Protein AF-A0A6A3GR51-F1 (afdb_monomer_lite)

Secondary structure (DSSP, 8-state):
-----S--TTGGGTSSSHHHHHHHHHHHHHHHHTS--STTS---GGGS-HHHHHHHHHHHHHHHHHHHH--SHHHHHHHTSS-SSHHHHHHHHHHHHHHHHHHHHHHHHHHHHHHHHHHHHHHHHHHHHTT-

Foldseek 3Di:
DDDQPLDDPCLCVLLQVVVLNVQLVVLVVLQVVQFDDDPPDPRDSVSRDPVSVVSNVVSSVSSSVLSVVPDDLVSLCVSLVDGPDPVSNVVSVVVSVVRVVVVVVVVVVVVVVVVVVVVVVVVVVVVVVVPD

Structure (mmCIF, N/CA/C/O backbone):
data_AF-A0A6A3GR51-F1
#
_entry.id   AF-A0A6A3GR51-F1
#
loop_
_atom_site.group_PDB
_atom_site.id
_atom_site.type_symbol
_atom_site.label_atom_id
_atom_site.label_alt_id
_atom_site.label_comp_id
_atom_site.label_asym_id
_atom_site.label_entity_id
_atom_site.label_seq_id
_atom_site.pdbx_PDB_ins_code
_atom_site.Cartn_x
_atom_site.Cartn_y
_atom_site.Cartn_z
_atom_site.occupancy
_atom_site.B_iso_or_equiv
_atom_site.auth_seq_id
_atom_site.auth_comp_id
_atom_site.auth_asym_id
_atom_site.auth_atom_id
_atom_site.pdbx_PDB_model_num
ATOM 1 N N . MET A 1 1 ? -2.538 1.667 -16.926 1.00 63.59 1 MET A N 1
ATOM 2 C CA . MET A 1 1 ? -2.088 1.306 -15.569 1.00 63.59 1 MET A CA 1
ATOM 3 C C . MET A 1 1 ? -3.226 0.597 -14.877 1.00 63.59 1 MET A C 1
ATOM 5 O O . MET A 1 1 ? -4.372 0.962 -15.116 1.00 63.59 1 MET A O 1
ATOM 9 N N . THR A 1 2 ? -2.908 -0.408 -14.072 1.00 70.94 2 THR A N 1
ATOM 10 C CA . THR A 1 2 ? -3.871 -1.062 -13.181 1.00 70.94 2 THR A CA 1
ATOM 11 C C . THR A 1 2 ? -4.369 -0.065 -12.132 1.00 70.94 2 THR A C 1
ATOM 13 O O . THR A 1 2 ? -3.615 0.814 -11.715 1.00 70.94 2 THR A O 1
ATOM 16 N N . GLN A 1 3 ? -5.638 -0.168 -11.737 1.00 76.69 3 GLN A N 1
ATOM 17 C CA . GLN A 1 3 ? -6.232 0.715 -10.735 1.00 76.69 3 GLN A CA 1
ATOM 18 C C . GLN A 1 3 ? -5.639 0.447 -9.344 1.00 76.69 3 GLN A C 1
ATOM 20 O O . GLN A 1 3 ? -5.560 -0.700 -8.898 1.00 76.69 3 GLN A O 1
ATOM 25 N N . LEU A 1 4 ? -5.265 1.525 -8.656 1.00 73.88 4 LEU A N 1
ATOM 26 C CA . LEU A 1 4 ? -4.963 1.525 -7.227 1.00 73.88 4 LEU A CA 1
ATOM 27 C C . LEU A 1 4 ? -6.291 1.454 -6.467 1.00 73.88 4 LEU A C 1
ATOM 29 O O . LEU A 1 4 ? -7.120 2.353 -6.605 1.00 73.88 4 LEU A O 1
ATOM 33 N N . SER A 1 5 ? -6.522 0.358 -5.746 1.00 71.25 5 SER A N 1
ATOM 34 C CA . SER A 1 5 ? -7.800 0.078 -5.077 1.00 71.25 5 SER A CA 1
ATOM 35 C C . SER A 1 5 ? -7.569 -0.187 -3.596 1.00 71.25 5 SER A C 1
ATOM 37 O O . SER A 1 5 ? -6.584 -0.823 -3.239 1.00 71.25 5 SER A O 1
ATOM 39 N N . GLY A 1 6 ? -8.478 0.291 -2.744 1.00 64.94 6 GLY A N 1
ATOM 40 C CA . GLY A 1 6 ? -8.380 0.108 -1.290 1.00 64.94 6 GLY A CA 1
ATOM 41 C C . GLY A 1 6 ? -7.377 1.029 -0.589 1.00 64.94 6 GLY A C 1
ATOM 42 O O . GLY A 1 6 ? -7.243 0.945 0.623 1.00 64.94 6 GLY A O 1
ATOM 43 N N . LEU A 1 7 ? -6.715 1.923 -1.328 1.00 67.19 7 LEU A N 1
ATOM 44 C CA . LEU A 1 7 ? -5.758 2.881 -0.782 1.00 67.19 7 LEU A CA 1
ATOM 45 C C . LEU A 1 7 ? -6.453 4.186 -0.405 1.00 67.19 7 LEU A C 1
ATOM 47 O O . LEU A 1 7 ? -7.139 4.792 -1.233 1.00 67.19 7 LEU A O 1
ATOM 51 N N . ASP A 1 8 ? -6.221 4.648 0.821 1.00 67.81 8 ASP A N 1
ATOM 52 C CA . ASP A 1 8 ? -6.528 6.023 1.189 1.00 67.81 8 ASP A CA 1
ATOM 53 C C . ASP A 1 8 ? -5.551 7.014 0.515 1.00 67.81 8 ASP A C 1
ATOM 55 O O . ASP A 1 8 ? -4.513 6.653 -0.055 1.00 67.81 8 ASP A O 1
ATOM 59 N N . HIS A 1 9 ? -5.907 8.299 0.553 1.00 68.12 9 HIS A N 1
ATOM 60 C CA . HIS A 1 9 ? -5.170 9.358 -0.138 1.00 68.12 9 HIS A CA 1
ATOM 61 C C . HIS A 1 9 ? -3.730 9.562 0.365 1.00 68.12 9 HIS A C 1
ATOM 63 O O . HIS A 1 9 ? -2.928 10.152 -0.357 1.00 68.12 9 HIS A O 1
ATOM 69 N N . LEU A 1 10 ? -3.396 9.103 1.573 1.00 63.91 10 LEU A N 1
ATOM 70 C CA . LEU A 1 10 ? -2.075 9.248 2.188 1.00 63.91 10 LEU A CA 1
ATOM 71 C C . LEU A 1 10 ? -1.260 7.950 2.105 1.00 63.91 10 LEU A C 1
ATOM 73 O O . LEU A 1 10 ? -0.028 8.006 2.017 1.00 63.91 10 LEU A O 1
ATOM 77 N N . ALA A 1 11 ? -1.929 6.803 1.986 1.00 65.69 11 ALA A N 1
ATOM 78 C CA . ALA A 1 11 ? -1.330 5.517 1.676 1.00 65.69 11 ALA A CA 1
ATOM 79 C C . ALA A 1 11 ? -0.607 5.549 0.331 1.00 65.69 11 ALA A C 1
ATOM 81 O O . ALA A 1 11 ? 0.503 5.047 0.244 1.00 65.69 11 ALA A O 1
ATOM 82 N N . VAL A 1 12 ? -1.145 6.231 -0.688 1.00 68.50 12 VAL A N 1
ATOM 83 C CA . VAL A 1 12 ? -0.434 6.407 -1.972 1.00 68.50 12 VAL A CA 1
ATOM 84 C C . VAL A 1 12 ? 0.793 7.327 -1.868 1.00 68.50 12 VAL A C 1
ATOM 86 O O . VAL A 1 12 ? 1.696 7.238 -2.694 1.00 68.50 12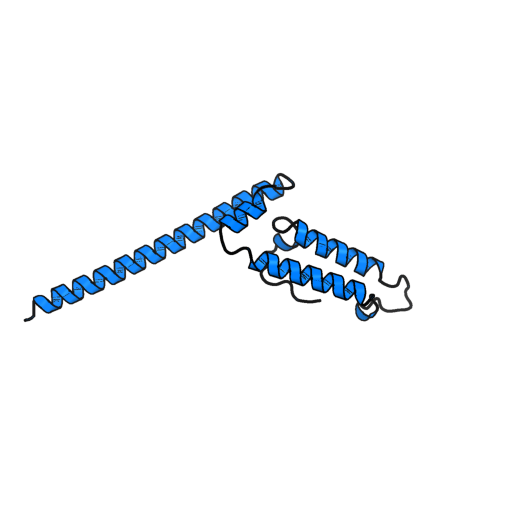 VAL A O 1
ATOM 89 N N . THR A 1 13 ? 0.856 8.193 -0.851 1.00 69.00 13 THR A N 1
ATOM 90 C CA . THR A 1 13 ? 1.990 9.113 -0.629 1.00 69.00 13 THR A CA 1
ATOM 91 C C . THR A 1 13 ? 3.094 8.527 0.254 1.00 69.00 13 THR A C 1
ATOM 93 O O . THR A 1 13 ? 4.108 9.184 0.475 1.00 69.00 13 THR A O 1
ATOM 96 N N . GLY A 1 14 ? 2.930 7.288 0.731 1.00 65.31 14 GLY A N 1
ATOM 97 C CA . GLY A 1 14 ? 3.957 6.579 1.498 1.00 65.31 14 GLY A CA 1
ATOM 98 C C . GLY A 1 14 ? 3.954 6.873 2.995 1.00 65.31 14 GLY A C 1
ATOM 99 O O . GLY A 1 14 ? 4.952 6.607 3.653 1.00 65.31 14 GLY A O 1
ATOM 100 N N . VAL A 1 15 ? 2.861 7.402 3.551 1.00 66.06 15 VAL A N 1
ATOM 101 C CA . VAL A 1 15 ? 2.762 7.649 5.001 1.00 66.06 15 VAL A CA 1
ATOM 102 C C . VAL A 1 15 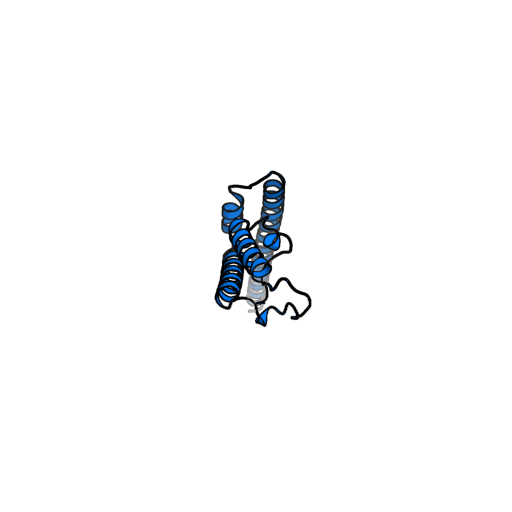? 2.513 6.352 5.780 1.00 66.06 15 VAL A C 1
ATOM 104 O O . VAL A 1 15 ? 3.080 6.177 6.851 1.00 66.06 15 VAL A O 1
ATOM 107 N N . THR A 1 16 ? 1.722 5.426 5.231 1.00 62.97 16 THR A N 1
ATOM 108 C CA . THR A 1 16 ? 1.377 4.140 5.872 1.00 62.97 16 THR A CA 1
ATOM 109 C C . THR A 1 16 ? 2.040 2.934 5.221 1.00 62.97 16 THR A C 1
ATOM 111 O O . THR A 1 16 ? 2.503 2.040 5.912 1.00 62.97 16 THR A O 1
ATOM 114 N N . LEU A 1 17 ? 2.140 2.910 3.892 1.00 70.94 17 LEU A N 1
ATOM 115 C CA . LEU A 1 17 ? 2.722 1.805 3.118 1.00 70.94 17 LEU A CA 1
ATOM 116 C C . LEU A 1 17 ? 4.052 2.215 2.472 1.00 70.94 17 LEU A C 1
ATOM 118 O O . LEU A 1 17 ? 4.276 1.983 1.285 1.00 70.94 17 LEU A O 1
ATOM 122 N N . LEU A 1 18 ? 4.927 2.876 3.241 1.00 68.25 18 LEU A N 1
ATOM 123 C CA . LEU A 1 18 ? 6.150 3.522 2.744 1.00 68.25 18 LEU A CA 1
ATOM 124 C C . LEU A 1 18 ? 6.983 2.613 1.828 1.00 68.25 18 LEU A C 1
ATOM 126 O O . LEU A 1 18 ? 7.350 3.019 0.726 1.00 68.25 18 LEU A O 1
ATOM 130 N N . TYR A 1 19 ? 7.262 1.380 2.257 1.00 67.31 19 TYR A N 1
ATOM 131 C CA . TYR A 1 19 ? 8.104 0.450 1.499 1.00 67.31 19 TYR A CA 1
ATOM 132 C C . TYR A 1 19 ? 7.438 -0.030 0.203 1.00 67.31 19 TYR A C 1
ATOM 134 O O . TYR A 1 19 ? 8.090 -0.135 -0.835 1.00 67.31 19 TYR A O 1
ATOM 142 N N . GLN A 1 20 ? 6.132 -0.290 0.230 1.00 72.94 20 GLN A N 1
ATOM 143 C CA . GLN A 1 20 ? 5.377 -0.734 -0.942 1.00 72.94 20 GLN A CA 1
ATOM 144 C C . GLN A 1 20 ? 5.187 0.410 -1.946 1.00 72.94 20 GLN A C 1
ATOM 146 O O . GLN A 1 20 ? 5.246 0.203 -3.158 1.00 72.94 20 GLN A O 1
ATOM 151 N N . VAL A 1 21 ? 5.023 1.631 -1.444 1.00 79.12 21 VAL A N 1
ATOM 152 C CA . VAL A 1 21 ? 4.945 2.855 -2.243 1.00 79.12 21 VAL A CA 1
ATOM 153 C C . VAL A 1 21 ? 6.297 3.205 -2.858 1.00 79.12 21 VAL A C 1
ATOM 155 O O . VAL A 1 21 ? 6.343 3.594 -4.026 1.00 79.12 21 VAL A O 1
ATOM 158 N N . LEU A 1 22 ? 7.404 3.000 -2.135 1.00 78.94 22 LEU A N 1
ATOM 159 C CA . LEU A 1 22 ? 8.755 3.173 -2.673 1.00 78.94 22 LEU A CA 1
ATOM 160 C C . LEU A 1 22 ? 8.954 2.329 -3.939 1.00 78.94 22 LEU A C 1
ATOM 162 O O . LEU A 1 22 ? 9.396 2.860 -4.955 1.00 78.94 22 LEU A O 1
ATOM 166 N N . GLY A 1 23 ? 8.516 1.067 -3.928 1.00 80.44 23 GLY A N 1
ATOM 167 C CA . GLY A 1 23 ? 8.566 0.201 -5.110 1.00 80.44 23 GLY A CA 1
ATOM 168 C C . GLY A 1 23 ? 7.761 0.737 -6.306 1.00 80.44 23 GLY A C 1
ATOM 169 O O . GLY A 1 23 ? 8.184 0.589 -7.454 1.00 80.44 23 GLY A O 1
ATOM 170 N N . ILE A 1 24 ? 6.629 1.416 -6.066 1.00 82.94 24 ILE A N 1
ATOM 171 C CA . ILE A 1 24 ? 5.880 2.105 -7.132 1.00 82.94 24 ILE A CA 1
ATOM 172 C C . ILE A 1 24 ? 6.667 3.295 -7.680 1.00 82.94 24 ILE A C 1
ATOM 174 O O . ILE A 1 24 ? 6.691 3.483 -8.900 1.00 82.94 24 ILE A O 1
ATOM 178 N N . TYR A 1 25 ? 7.288 4.098 -6.814 1.00 83.69 25 TYR A N 1
ATOM 179 C CA . TYR A 1 25 ? 8.074 5.261 -7.232 1.00 83.69 25 TYR A CA 1
ATOM 180 C C . TYR A 1 25 ? 9.339 4.860 -8.000 1.00 83.69 25 TYR A C 1
ATOM 182 O O . TYR A 1 25 ? 9.641 5.479 -9.020 1.00 83.69 25 TYR A O 1
ATOM 190 N N . GLU A 1 26 ? 10.031 3.798 -7.586 1.00 83.69 26 GLU A N 1
ATOM 191 C CA . GLU A 1 26 ? 11.180 3.239 -8.310 1.00 83.69 26 GLU A CA 1
ATOM 192 C C . GLU A 1 26 ? 10.776 2.739 -9.703 1.00 83.69 26 GLU A C 1
ATOM 194 O O . GLU A 1 26 ? 11.389 3.115 -10.706 1.00 83.69 26 GLU A O 1
ATOM 199 N N . ALA A 1 27 ? 9.685 1.969 -9.797 1.00 83.25 27 ALA A N 1
ATOM 200 C CA . ALA A 1 27 ? 9.172 1.495 -11.081 1.00 83.25 27 ALA A CA 1
ATOM 201 C C . ALA A 1 27 ? 8.693 2.649 -11.984 1.00 83.25 27 ALA A C 1
ATOM 203 O O . ALA A 1 27 ? 8.893 2.612 -13.201 1.00 83.25 27 ALA A O 1
ATOM 204 N N . HIS A 1 28 ? 8.097 3.699 -11.407 1.00 82.75 28 HIS A N 1
ATOM 205 C CA . HIS A 1 28 ? 7.737 4.915 -12.139 1.00 82.75 28 HIS A CA 1
ATOM 206 C C . HIS A 1 28 ? 8.961 5.681 -12.637 1.00 82.75 28 HIS A C 1
ATOM 208 O O . HIS A 1 28 ? 8.942 6.174 -13.764 1.00 82.75 28 HIS A O 1
ATOM 214 N N . MET A 1 29 ? 10.024 5.781 -11.837 1.00 84.06 29 MET A N 1
ATOM 215 C CA . MET A 1 29 ? 11.269 6.415 -12.267 1.00 84.06 29 MET A CA 1
ATOM 216 C C . MET A 1 29 ? 11.872 5.659 -13.454 1.00 84.06 29 MET A C 1
ATOM 218 O O . MET A 1 29 ? 12.213 6.280 -14.461 1.00 84.06 29 MET A O 1
ATOM 222 N N . GLU A 1 30 ? 11.949 4.329 -13.375 1.00 82.81 30 GLU A N 1
ATOM 223 C CA . GLU A 1 30 ? 12.457 3.485 -14.462 1.00 82.81 30 GLU A CA 1
ATOM 224 C C . GLU A 1 30 ? 11.607 3.648 -15.734 1.00 82.81 30 GLU A C 1
ATOM 226 O O . GLU A 1 30 ? 12.136 3.748 -16.845 1.00 82.81 30 GLU A O 1
ATOM 231 N N . LEU A 1 31 ? 10.284 3.768 -15.574 1.00 81.19 31 LEU A N 1
ATOM 232 C CA . LEU A 1 31 ? 9.355 4.039 -16.669 1.00 81.19 31 LEU A CA 1
ATOM 233 C C . LEU A 1 31 ? 9.634 5.387 -17.322 1.00 81.19 31 LEU A C 1
ATOM 235 O O . LEU A 1 31 ? 9.820 5.435 -18.537 1.00 81.19 31 LEU A O 1
ATOM 239 N N . LEU A 1 32 ? 9.702 6.457 -16.530 1.00 79.88 32 LEU A N 1
ATOM 240 C CA . LEU A 1 32 ? 9.981 7.809 -17.013 1.00 79.88 32 LEU A CA 1
ATOM 241 C C . LEU A 1 32 ? 11.344 7.895 -17.706 1.00 79.88 32 LEU A C 1
ATOM 243 O O . LEU A 1 32 ? 11.449 8.538 -18.749 1.00 79.88 32 LEU A O 1
ATOM 247 N N . TYR A 1 33 ? 12.357 7.209 -17.173 1.00 82.38 33 TYR A N 1
ATOM 248 C CA . TYR A 1 33 ? 13.689 7.134 -17.771 1.00 82.38 33 TYR A CA 1
ATOM 249 C C . TYR A 1 33 ? 13.689 6.386 -19.111 1.00 82.38 33 TYR A C 1
ATOM 251 O O . TYR A 1 33 ? 14.400 6.769 -20.036 1.00 82.38 33 TYR A O 1
ATOM 259 N N . SER A 1 34 ? 12.859 5.348 -19.248 1.00 77.19 34 SER A N 1
ATOM 260 C CA . SER A 1 34 ? 12.743 4.573 -20.490 1.00 77.19 34 SER A CA 1
ATOM 261 C C . SER A 1 34 ? 12.021 5.308 -21.629 1.00 77.19 34 SER A C 1
ATOM 263 O O . SER A 1 34 ? 12.007 4.820 -22.762 1.00 77.19 34 SER A O 1
ATOM 265 N N . LEU A 1 35 ? 11.401 6.465 -21.359 1.00 75.06 35 LEU A N 1
ATOM 266 C CA . LEU A 1 35 ? 10.664 7.209 -22.376 1.00 75.06 35 LEU A CA 1
ATOM 267 C C . LEU A 1 35 ? 11.618 7.878 -23.380 1.00 75.06 35 LEU A C 1
ATOM 269 O O . LEU A 1 35 ? 12.599 8.508 -22.984 1.00 75.06 35 LEU A O 1
ATOM 273 N N . PRO A 1 36 ? 11.301 7.841 -24.687 1.00 71.44 36 PRO A N 1
ATOM 274 C CA . PRO A 1 36 ? 12.149 8.441 -25.708 1.00 71.44 36 PRO A CA 1
ATOM 275 C C . PRO A 1 36 ? 12.310 9.954 -25.498 1.00 71.44 36 PRO A C 1
ATOM 277 O O . PRO A 1 36 ? 11.338 10.685 -25.280 1.00 71.44 36 PRO A O 1
ATOM 280 N N . VAL A 1 37 ? 13.553 10.429 -25.596 1.00 71.06 37 VAL A N 1
ATOM 281 C CA . VAL A 1 37 ? 13.919 11.849 -25.530 1.00 71.06 37 VAL A CA 1
ATOM 282 C C . VAL A 1 37 ? 13.962 12.439 -26.944 1.00 71.06 37 VAL A C 1
ATOM 284 O O . VAL A 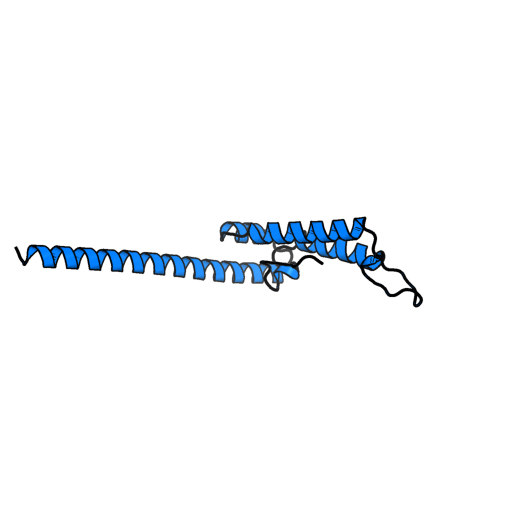1 37 ? 14.993 12.456 -27.602 1.00 71.06 37 VAL A O 1
ATOM 287 N N . GLY A 1 38 ? 12.818 12.894 -27.459 1.00 65.31 38 GLY A N 1
ATOM 288 C CA . GLY A 1 38 ? 12.759 13.545 -28.774 1.00 65.31 38 GLY A CA 1
ATOM 289 C C . GLY A 1 38 ? 11.346 13.933 -29.205 1.00 65.31 38 GLY A C 1
ATOM 290 O O . GLY A 1 38 ? 10.373 13.303 -28.803 1.00 65.31 38 GLY A O 1
ATOM 291 N N . SER A 1 39 ? 11.231 14.985 -30.017 1.00 60.84 39 SER A N 1
ATOM 292 C CA . SER A 1 39 ? 9.964 15.551 -30.513 1.00 60.84 39 SER A CA 1
ATOM 293 C C . SER A 1 39 ? 9.312 14.752 -31.651 1.00 60.84 39 SER A C 1
ATOM 295 O O . SER A 1 39 ? 8.165 15.022 -31.995 1.00 60.84 39 SER A O 1
ATOM 297 N N . SER A 1 40 ? 10.001 13.755 -32.217 1.00 60.09 40 SER A N 1
ATOM 298 C CA . SER A 1 40 ? 9.535 13.019 -33.406 1.00 60.09 40 SER A CA 1
ATOM 299 C C . SER A 1 40 ? 8.693 11.773 -33.103 1.00 60.09 40 SER A C 1
ATOM 301 O O . SER A 1 40 ? 8.111 11.196 -34.017 1.00 60.09 40 SER A O 1
ATOM 303 N N . ALA A 1 41 ? 8.606 11.349 -31.840 1.00 59.66 41 ALA A N 1
ATOM 304 C CA . ALA A 1 41 ? 7.776 10.227 -31.415 1.00 59.66 41 ALA A CA 1
ATOM 305 C C . ALA A 1 41 ? 6.904 10.666 -30.235 1.00 59.66 41 ALA A C 1
ATOM 307 O O . ALA A 1 41 ? 7.425 11.124 -29.219 1.00 59.66 41 ALA A O 1
ATOM 308 N N . SER A 1 42 ? 5.576 10.526 -30.339 1.00 60.88 42 SER A N 1
ATOM 309 C CA . SER A 1 42 ? 4.706 10.688 -29.169 1.00 60.88 42 SER A CA 1
ATOM 310 C C . SER A 1 42 ? 5.231 9.799 -28.042 1.00 60.88 42 SER A C 1
ATOM 312 O O . SER A 1 42 ? 5.353 8.588 -28.230 1.00 60.88 42 SER A O 1
ATOM 314 N N . ARG A 1 43 ? 5.510 10.385 -26.869 1.00 59.25 43 ARG A N 1
ATOM 315 C CA . ARG A 1 43 ? 5.835 9.654 -25.634 1.00 59.25 43 ARG A CA 1
ATOM 316 C C . ARG A 1 43 ? 4.606 8.871 -25.171 1.00 59.25 43 ARG A C 1
ATOM 318 O O . ARG A 1 43 ? 3.902 9.270 -24.251 1.00 59.25 43 ARG A O 1
ATOM 325 N N . ARG A 1 44 ? 4.283 7.785 -25.866 1.00 58.22 44 ARG A N 1
ATOM 326 C CA . ARG A 1 44 ? 3.227 6.857 -25.471 1.00 58.22 44 ARG A CA 1
ATOM 327 C C . ARG A 1 44 ? 3.856 5.793 -24.5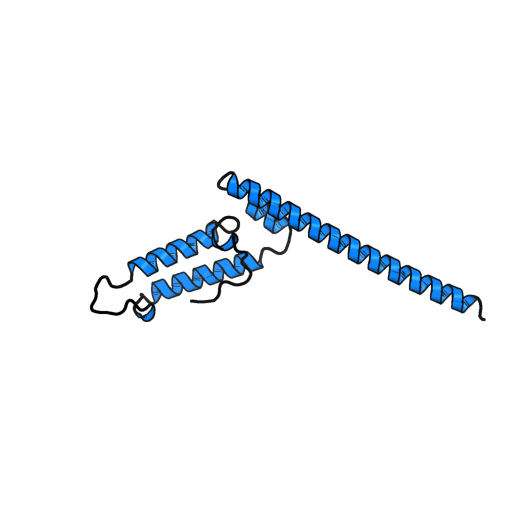88 1.00 58.22 44 ARG A C 1
ATOM 329 O O . ARG A 1 44 ? 4.869 5.209 -24.951 1.00 58.22 44 ARG A O 1
ATOM 336 N N . LEU A 1 45 ? 3.192 5.504 -23.471 1.00 54.22 45 LEU A N 1
ATOM 337 C CA . LEU A 1 45 ? 3.531 4.420 -22.541 1.00 54.22 45 LEU A CA 1
ATOM 338 C C . LEU A 1 45 ? 3.716 3.064 -23.244 1.00 54.22 45 LEU A C 1
ATOM 340 O O . LEU A 1 45 ? 4.447 2.215 -22.765 1.00 54.22 45 LEU A O 1
ATOM 344 N N . VAL A 1 46 ? 3.069 2.879 -24.400 1.00 52.50 46 VAL A N 1
ATOM 345 C CA . VAL A 1 46 ? 3.158 1.675 -25.242 1.00 52.50 46 VAL A CA 1
ATOM 346 C C . VAL A 1 46 ? 4.583 1.428 -25.759 1.00 52.50 46 VAL A C 1
ATOM 348 O O . VAL A 1 46 ? 4.940 0.288 -26.027 1.00 52.50 46 VAL A O 1
ATOM 351 N N . THR A 1 47 ? 5.406 2.474 -25.870 1.00 56.31 47 THR A N 1
ATOM 352 C CA . THR A 1 47 ? 6.818 2.370 -26.273 1.00 56.31 47 THR A CA 1
ATOM 353 C C . THR A 1 47 ? 7.757 2.188 -25.076 1.00 56.31 47 THR A C 1
ATOM 355 O O . THR A 1 47 ? 8.963 2.051 -25.266 1.00 56.31 47 THR A O 1
ATOM 358 N N . ALA A 1 48 ? 7.243 2.204 -23.841 1.00 59.25 48 ALA A N 1
ATOM 359 C CA . ALA A 1 48 ? 8.045 1.855 -22.679 1.00 59.25 48 ALA A CA 1
ATOM 360 C C . ALA A 1 48 ? 8.339 0.352 -22.679 1.00 59.25 48 ALA A C 1
ATOM 362 O O . ALA A 1 48 ? 7.507 -0.468 -23.071 1.00 59.25 48 ALA A O 1
ATOM 363 N N . ASN A 1 49 ? 9.536 -0.012 -22.229 1.00 71.25 49 ASN A N 1
ATOM 364 C CA . ASN A 1 49 ? 10.001 -1.393 -22.200 1.00 71.25 49 ASN A CA 1
ATOM 365 C C . ASN A 1 49 ? 8.988 -2.301 -21.464 1.00 71.25 49 ASN A C 1
ATOM 367 O O . ASN A 1 49 ? 8.562 -1.998 -20.346 1.00 71.25 49 ASN A O 1
ATOM 371 N N . SER A 1 50 ? 8.612 -3.426 -22.085 1.00 77.06 50 SER A N 1
ATOM 372 C CA . SER A 1 50 ? 7.690 -4.418 -21.505 1.00 77.06 50 SER A CA 1
ATOM 373 C C . SER A 1 50 ? 8.102 -4.871 -20.097 1.00 77.06 50 SER A C 1
ATOM 375 O O . SER A 1 50 ? 7.242 -5.041 -19.235 1.00 77.06 50 SER A O 1
ATOM 377 N N . THR A 1 51 ? 9.407 -4.948 -19.823 1.00 79.62 51 THR A N 1
ATOM 378 C CA . THR A 1 51 ? 9.974 -5.254 -18.504 1.00 79.62 51 THR A CA 1
ATOM 379 C C . THR A 1 51 ? 9.619 -4.196 -17.463 1.00 79.62 51 THR A C 1
ATOM 381 O O . THR A 1 51 ? 9.248 -4.523 -16.340 1.00 79.62 51 THR A O 1
ATOM 384 N N . VAL A 1 52 ? 9.685 -2.918 -17.834 1.00 78.81 52 VAL A N 1
ATOM 385 C CA . VAL A 1 52 ? 9.397 -1.797 -16.931 1.00 78.81 52 VAL A CA 1
ATOM 386 C C . VAL A 1 52 ? 7.898 -1.694 -16.658 1.00 78.81 52 VAL A C 1
ATOM 388 O O . VAL A 1 52 ? 7.472 -1.481 -15.525 1.00 78.81 52 VAL A O 1
ATOM 391 N N . THR A 1 53 ? 7.083 -1.958 -17.679 1.00 78.62 53 THR A N 1
ATOM 392 C CA . THR A 1 53 ? 5.627 -2.059 -17.522 1.00 78.62 53 THR A CA 1
ATOM 393 C C . THR A 1 53 ? 5.243 -3.223 -16.598 1.00 78.62 53 THR A C 1
ATOM 395 O O . THR A 1 53 ? 4.372 -3.067 -15.743 1.00 78.62 53 THR A O 1
ATOM 398 N N . ALA A 1 54 ? 5.912 -4.376 -16.718 1.00 82.69 54 ALA A N 1
ATOM 399 C CA . ALA A 1 54 ? 5.701 -5.522 -15.833 1.00 82.69 54 ALA A CA 1
ATOM 400 C C . ALA A 1 54 ? 6.106 -5.221 -14.380 1.00 82.69 54 ALA A C 1
ATOM 402 O O . ALA A 1 54 ? 5.345 -5.540 -13.466 1.00 82.69 54 ALA A O 1
ATOM 403 N N . LYS A 1 55 ? 7.245 -4.548 -14.161 1.00 82.81 55 LYS A N 1
ATOM 404 C CA . LYS A 1 55 ? 7.677 -4.091 -12.829 1.00 82.81 55 LYS A CA 1
ATOM 405 C C . LYS A 1 55 ? 6.658 -3.158 -12.181 1.00 82.81 55 LYS A C 1
ATOM 407 O O . LYS A 1 55 ? 6.286 -3.375 -11.032 1.00 82.81 55 LYS A O 1
ATOM 412 N N . LEU A 1 56 ? 6.154 -2.171 -12.924 1.00 83.56 56 LEU A N 1
ATOM 413 C CA . LEU A 1 56 ? 5.136 -1.251 -12.417 1.00 83.56 56 LEU A CA 1
ATOM 414 C C . LEU A 1 56 ? 3.840 -1.981 -12.041 1.00 83.56 56 LEU A C 1
ATOM 416 O O . LEU A 1 56 ? 3.290 -1.748 -10.968 1.00 83.56 56 LEU A O 1
ATOM 420 N N . ASN A 1 57 ? 3.369 -2.900 -12.888 1.00 84.81 57 ASN A N 1
ATOM 421 C CA . ASN A 1 57 ? 2.182 -3.701 -12.582 1.00 84.81 57 ASN A CA 1
ATOM 422 C C . ASN A 1 57 ? 2.392 -4.596 -11.350 1.00 84.81 57 ASN A C 1
ATOM 424 O O . ASN A 1 57 ? 1.482 -4.722 -10.532 1.00 84.81 57 ASN A O 1
ATOM 428 N N . SER A 1 58 ? 3.586 -5.176 -11.191 1.00 85.12 58 SER A N 1
ATOM 429 C CA . SER A 1 58 ? 3.936 -5.965 -10.007 1.00 85.12 58 SER A CA 1
ATOM 430 C C . SER A 1 58 ? 3.937 -5.107 -8.742 1.00 85.12 58 SER A C 1
ATOM 432 O O . SER A 1 58 ? 3.378 -5.526 -7.735 1.00 85.12 58 SER A O 1
ATOM 434 N N . ALA A 1 59 ? 4.504 -3.898 -8.794 1.00 83.06 59 ALA A N 1
ATOM 435 C CA . ALA A 1 59 ? 4.520 -2.975 -7.661 1.00 83.06 59 ALA A CA 1
ATOM 436 C C . ALA A 1 59 ? 3.101 -2.535 -7.257 1.00 83.06 59 ALA A C 1
ATOM 438 O O . ALA A 1 59 ? 2.768 -2.537 -6.074 1.00 83.06 59 ALA A O 1
ATOM 439 N N . ILE A 1 60 ? 2.234 -2.245 -8.236 1.00 83.06 60 ILE A N 1
ATOM 440 C CA . ILE A 1 60 ? 0.814 -1.939 -7.995 1.00 83.06 60 ILE A CA 1
ATOM 441 C C . ILE A 1 60 ? 0.099 -3.126 -7.340 1.00 83.06 60 ILE A C 1
ATOM 443 O O . ILE A 1 60 ? -0.650 -2.939 -6.383 1.00 83.06 60 ILE A O 1
ATOM 447 N N . SER A 1 61 ? 0.337 -4.349 -7.824 1.00 84.56 61 SER A N 1
ATOM 448 C CA . SER A 1 61 ? -0.258 -5.549 -7.229 1.00 84.56 61 SER A CA 1
ATOM 449 C C . SER A 1 61 ? 0.197 -5.744 -5.784 1.00 84.56 61 SER A C 1
ATOM 451 O O . SER A 1 61 ? -0.638 -6.009 -4.926 1.00 84.56 61 SER A O 1
ATOM 453 N N . SER A 1 62 ? 1.492 -5.580 -5.500 1.00 81.19 62 SER A N 1
ATOM 454 C CA . SER A 1 62 ? 2.031 -5.683 -4.140 1.00 81.19 62 SER A CA 1
ATOM 455 C C . SER A 1 62 ? 1.433 -4.636 -3.203 1.00 81.19 62 SER A C 1
ATOM 457 O O . SER A 1 62 ? 1.117 -4.962 -2.062 1.00 81.19 62 SER A O 1
ATOM 459 N N . LEU A 1 63 ? 1.235 -3.402 -3.679 1.00 79.44 63 LEU A N 1
ATOM 460 C CA . LEU A 1 63 ? 0.616 -2.346 -2.881 1.00 79.44 63 LEU A CA 1
ATOM 461 C C . LEU A 1 63 ? -0.865 -2.639 -2.595 1.00 79.44 63 LEU A C 1
ATOM 463 O O . LEU A 1 63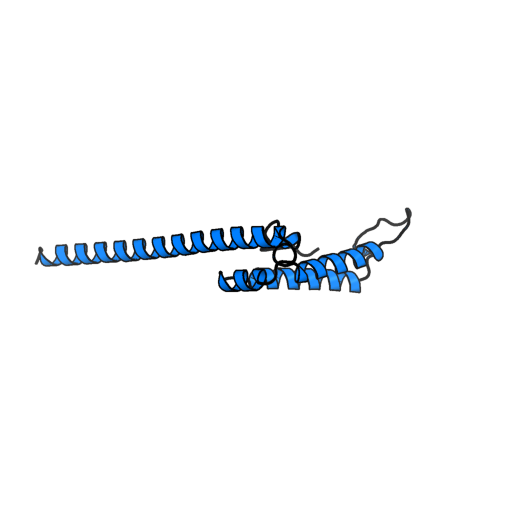 ? -1.291 -2.509 -1.452 1.00 79.44 63 LEU A O 1
ATOM 467 N N . ASN A 1 64 ? -1.630 -3.090 -3.593 1.00 80.88 64 ASN A N 1
ATOM 468 C CA . ASN A 1 64 ? -3.029 -3.485 -3.398 1.00 80.88 64 ASN A CA 1
ATOM 469 C C . ASN A 1 64 ? -3.148 -4.662 -2.409 1.00 80.88 64 ASN A C 1
ATOM 471 O O . ASN A 1 64 ? -4.013 -4.640 -1.538 1.00 80.88 64 ASN A O 1
ATOM 475 N N . THR A 1 65 ? -2.266 -5.664 -2.500 1.00 80.31 65 THR A N 1
ATOM 476 C CA . THR A 1 65 ? -2.234 -6.786 -1.546 1.00 80.31 65 THR A CA 1
ATOM 477 C C . THR A 1 65 ? -1.886 -6.315 -0.139 1.00 80.31 65 THR A C 1
ATOM 479 O O . THR A 1 65 ? -2.553 -6.702 0.813 1.00 80.31 65 THR A O 1
ATOM 482 N N . ALA A 1 66 ? -0.870 -5.461 0.006 1.00 75.50 66 ALA A N 1
ATOM 483 C CA . ALA A 1 66 ? -0.495 -4.922 1.308 1.00 75.50 66 ALA A CA 1
ATOM 484 C C . ALA A 1 66 ? -1.644 -4.120 1.925 1.00 75.50 66 ALA A C 1
ATOM 486 O O . ALA A 1 66 ? -1.963 -4.330 3.084 1.00 75.50 66 ALA A O 1
ATOM 487 N N . SER A 1 67 ? -2.322 -3.294 1.127 1.00 76.19 67 SER A N 1
ATOM 488 C CA . SER A 1 67 ? -3.507 -2.552 1.560 1.00 76.19 67 SER A CA 1
ATOM 489 C C . SER A 1 67 ? -4.658 -3.469 1.987 1.00 76.19 67 SER A C 1
ATOM 491 O O . SER A 1 67 ? -5.363 -3.150 2.935 1.00 76.19 67 SER A O 1
ATOM 493 N N . ALA A 1 68 ? -4.856 -4.606 1.314 1.00 76.69 68 ALA A N 1
ATOM 494 C CA . ALA A 1 68 ? -5.912 -5.566 1.643 1.00 76.69 68 ALA A CA 1
ATOM 495 C C . ALA A 1 68 ? -5.613 -6.420 2.891 1.00 76.69 68 ALA A C 1
ATOM 497 O O . ALA A 1 68 ? -6.542 -6.964 3.492 1.00 76.69 68 ALA A O 1
ATOM 498 N N . ASN A 1 69 ? -4.336 -6.548 3.260 1.00 75.19 69 ASN A N 1
ATOM 499 C CA . ASN A 1 69 ? -3.897 -7.261 4.461 1.00 75.19 69 ASN A CA 1
ATOM 500 C C . ASN A 1 69 ? -4.041 -6.421 5.736 1.00 75.19 69 ASN A C 1
ATOM 502 O O . ASN A 1 69 ? -3.938 -6.967 6.825 1.00 75.19 69 ASN A O 1
ATOM 506 N N . ILE A 1 70 ? -4.289 -5.117 5.609 1.00 75.62 70 ILE A N 1
ATOM 507 C CA . ILE A 1 70 ? -4.595 -4.241 6.738 1.00 75.62 70 ILE A CA 1
ATOM 508 C C . ILE A 1 70 ? -6.073 -4.438 7.079 1.00 75.62 70 ILE A C 1
ATOM 510 O O . ILE A 1 70 ? -6.936 -3.751 6.530 1.00 75.62 70 ILE A O 1
ATOM 514 N N . GLN A 1 71 ? -6.378 -5.425 7.924 1.00 72.38 71 GLN A N 1
ATOM 515 C CA . GLN A 1 71 ? -7.764 -5.753 8.284 1.00 72.38 71 GLN A CA 1
ATOM 516 C C . GLN A 1 71 ? -8.091 -5.443 9.737 1.00 72.38 71 GLN A C 1
ATOM 518 O O . GLN A 1 71 ? -9.256 -5.216 10.060 1.00 72.38 71 GLN A O 1
ATOM 523 N N . THR A 1 72 ? -7.083 -5.433 10.602 1.00 72.12 72 THR A N 1
ATOM 524 C CA . THR A 1 72 ? -7.250 -5.256 12.041 1.00 72.12 72 THR A CA 1
ATOM 525 C C . THR A 1 72 ? -6.446 -4.070 12.552 1.00 72.12 72 THR A C 1
ATOM 527 O O . THR A 1 72 ? -5.496 -3.613 11.913 1.00 72.12 72 THR A O 1
ATOM 530 N N . GLN A 1 73 ? -6.802 -3.579 13.738 1.00 70.06 73 GLN A N 1
ATOM 531 C CA . GLN A 1 73 ? -6.014 -2.552 14.411 1.00 70.06 73 GLN A CA 1
ATOM 532 C C . GLN A 1 73 ? -4.568 -3.013 14.676 1.00 70.06 73 GLN A C 1
ATOM 534 O O . GLN A 1 73 ? -3.645 -2.218 14.537 1.00 70.06 73 GLN A O 1
ATOM 539 N N . GLU A 1 74 ? -4.354 -4.295 14.966 1.00 75.25 74 GLU A N 1
ATOM 540 C CA . GLU A 1 74 ? -3.027 -4.875 15.221 1.00 75.25 74 GLU A CA 1
ATOM 541 C C . GLU A 1 74 ? -2.128 -4.827 13.962 1.00 75.25 74 GLU A C 1
ATOM 543 O O . GLU A 1 74 ? -0.930 -4.536 14.041 1.00 75.25 74 GLU A O 1
ATOM 548 N N . ASP A 1 75 ? -2.721 -4.996 12.772 1.00 74.56 75 ASP A N 1
ATOM 549 C CA . ASP A 1 75 ? -2.022 -4.828 11.490 1.00 74.56 75 ASP A CA 1
ATOM 550 C C . ASP A 1 75 ? -1.595 -3.365 11.264 1.00 74.56 75 ASP A C 1
ATOM 552 O O . ASP A 1 75 ? -0.490 -3.100 10.777 1.00 74.56 75 ASP A O 1
ATOM 556 N N . LEU A 1 76 ? -2.452 -2.401 11.636 1.00 73.44 76 LEU A N 1
ATOM 557 C CA . LEU A 1 76 ? -2.111 -0.974 11.590 1.00 73.44 76 LEU A CA 1
ATOM 558 C C . LEU A 1 76 ? -0.996 -0.629 12.584 1.00 73.44 76 LEU A C 1
ATOM 560 O O . LEU A 1 76 ? -0.099 0.140 12.243 1.00 73.44 76 LEU A O 1
ATOM 564 N N . GLU A 1 77 ? -1.052 -1.168 13.802 1.00 75.62 77 GLU A N 1
ATOM 565 C CA . GLU A 1 77 ? -0.047 -0.922 14.843 1.00 75.62 77 GLU A CA 1
ATOM 566 C C . GLU A 1 77 ? 1.328 -1.421 14.395 1.00 75.62 77 GLU A C 1
ATOM 568 O O . GLU A 1 77 ? 2.312 -0.688 14.502 1.00 75.62 77 GLU A O 1
ATOM 573 N N . THR A 1 78 ? 1.376 -2.600 13.770 1.00 78.56 78 THR A N 1
ATOM 574 C CA . THR A 1 78 ? 2.601 -3.165 13.187 1.00 78.56 78 THR A CA 1
ATOM 575 C C . THR A 1 78 ? 3.169 -2.277 12.073 1.00 78.56 78 THR A C 1
ATOM 577 O O . THR A 1 78 ? 4.375 -2.043 11.999 1.00 78.56 78 THR A O 1
ATOM 580 N N . LEU A 1 79 ? 2.312 -1.727 11.206 1.00 72.44 79 LEU A N 1
ATOM 581 C CA . LEU A 1 79 ? 2.741 -0.780 10.167 1.00 72.44 79 LEU A CA 1
ATOM 582 C C . LEU A 1 79 ? 3.283 0.533 10.741 1.00 72.44 79 LEU A C 1
ATOM 584 O O . LEU A 1 79 ? 4.148 1.167 10.136 1.00 72.44 79 LEU A O 1
ATOM 588 N N . CYS A 1 80 ? 2.780 0.930 11.903 1.00 75.94 80 CYS A N 1
ATOM 589 C CA . CYS A 1 80 ? 3.115 2.173 12.579 1.00 75.94 80 CYS A CA 1
ATOM 590 C C . CYS A 1 80 ? 4.243 2.044 13.612 1.00 75.94 80 CYS A C 1
ATOM 592 O O . CYS A 1 80 ? 4.589 3.035 14.251 1.00 75.94 80 CYS A O 1
ATOM 594 N N . GLU A 1 81 ? 4.845 0.862 13.754 1.00 78.31 81 GLU A N 1
ATOM 595 C CA . GLU A 1 81 ? 5.833 0.561 14.795 1.00 78.31 81 GLU A CA 1
ATOM 596 C C . GLU A 1 81 ? 7.144 1.352 14.622 1.00 78.31 81 GLU A C 1
ATOM 598 O O . GLU A 1 81 ? 7.821 1.672 15.597 1.00 78.31 81 GLU A O 1
ATOM 603 N N . ASN A 1 82 ? 7.494 1.719 13.382 1.00 75.69 82 ASN A N 1
ATOM 604 C CA . ASN A 1 82 ? 8.728 2.440 13.059 1.00 75.69 82 ASN A CA 1
ATOM 605 C C . ASN A 1 82 ? 8.471 3.613 12.091 1.00 75.69 82 ASN A C 1
ATOM 607 O O . ASN A 1 82 ? 8.803 3.524 10.903 1.00 75.69 82 ASN A O 1
ATOM 611 N N . PRO A 1 83 ? 7.878 4.726 12.562 1.00 72.62 83 PRO A N 1
ATOM 612 C CA . PRO A 1 83 ? 7.586 5.870 11.710 1.00 72.62 83 PRO A CA 1
ATOM 613 C C . PRO A 1 83 ? 8.881 6.553 11.249 1.00 72.62 83 PRO A C 1
ATOM 615 O O . PRO A 1 83 ? 9.773 6.855 12.038 1.00 72.62 83 PRO A O 1
ATOM 618 N N . ILE A 1 84 ? 8.975 6.853 9.951 1.00 73.69 84 ILE A N 1
ATOM 619 C CA . ILE A 1 84 ? 10.173 7.470 9.352 1.00 73.69 84 ILE A CA 1
ATOM 620 C C . ILE A 1 84 ? 10.400 8.927 9.795 1.00 73.69 84 ILE A C 1
ATOM 622 O O . ILE A 1 84 ? 11.510 9.449 9.699 1.00 73.69 84 ILE A O 1
ATOM 626 N N . ASN A 1 85 ? 9.348 9.616 10.238 1.00 77.38 85 ASN A N 1
ATOM 627 C CA . ASN A 1 85 ? 9.407 10.988 10.729 1.00 77.38 85 ASN A CA 1
ATOM 628 C C . ASN A 1 85 ? 8.188 11.313 11.608 1.00 77.38 85 ASN A C 1
ATOM 630 O O . ASN A 1 85 ? 7.208 10.571 11.651 1.00 77.38 85 ASN A O 1
ATOM 634 N N . THR A 1 86 ? 8.222 12.480 12.250 1.00 79.81 86 THR A N 1
ATOM 635 C CA . THR A 1 86 ? 7.157 12.969 13.139 1.00 79.81 86 THR A CA 1
ATOM 636 C C . THR A 1 86 ? 5.806 13.166 12.436 1.00 79.81 86 THR A C 1
ATOM 638 O O . THR A 1 86 ? 4.762 13.132 13.084 1.00 79.81 86 THR A O 1
ATOM 641 N N . TYR A 1 87 ? 5.780 13.369 11.114 1.00 74.06 87 TYR A N 1
ATOM 642 C CA . TYR A 1 87 ? 4.516 13.420 10.369 1.00 74.06 87 TYR A CA 1
ATOM 643 C C . TYR A 1 87 ? 3.873 12.034 10.273 1.00 74.06 87 TYR A C 1
ATOM 645 O O . TYR A 1 87 ? 2.676 11.908 10.521 1.00 74.06 87 TYR A O 1
ATOM 653 N N . ALA A 1 88 ? 4.665 11.005 9.959 1.00 71.06 88 ALA A N 1
ATOM 654 C CA . ALA A 1 88 ? 4.205 9.621 9.923 1.00 71.06 88 ALA A CA 1
ATOM 655 C C . ALA A 1 88 ? 3.738 9.153 11.308 1.00 71.06 88 ALA A C 1
ATOM 657 O O . ALA A 1 88 ? 2.678 8.550 11.420 1.00 71.06 88 ALA A O 1
ATOM 658 N N . GLU A 1 89 ? 4.463 9.521 12.365 1.00 77.88 89 GLU A N 1
ATOM 659 C CA . GLU A 1 89 ? 4.092 9.224 13.753 1.00 77.88 89 GLU A CA 1
ATOM 660 C C . GLU A 1 89 ? 2.729 9.826 14.138 1.00 77.88 89 GLU A C 1
ATOM 662 O O . GLU A 1 89 ? 1.826 9.109 14.568 1.00 77.88 89 GLU A O 1
ATOM 667 N N . ASN A 1 90 ? 2.535 11.134 13.920 1.00 77.62 90 ASN A N 1
ATOM 668 C CA . ASN A 1 90 ? 1.263 11.801 14.229 1.00 77.62 90 ASN A CA 1
ATOM 669 C C . ASN A 1 90 ? 0.099 11.256 13.395 1.00 77.62 90 ASN A C 1
ATOM 671 O O . ASN A 1 90 ? -1.037 11.185 13.867 1.00 77.62 90 ASN A O 1
ATOM 675 N N . TYR A 1 91 ? 0.364 10.884 12.144 1.00 72.44 91 TYR A N 1
ATOM 676 C CA . TYR A 1 91 ? -0.646 10.274 11.293 1.00 72.44 91 TYR A CA 1
ATOM 677 C C . TYR A 1 91 ? -1.057 8.897 11.815 1.00 72.44 91 TYR A C 1
ATOM 679 O O . TYR A 1 91 ? -2.248 8.643 11.988 1.00 72.44 91 TYR A O 1
ATOM 687 N N . CYS A 1 92 ? -0.076 8.053 12.133 1.00 75.88 92 CYS A N 1
ATOM 688 C CA . CYS A 1 92 ? -0.284 6.753 12.753 1.00 75.88 92 CYS A CA 1
ATOM 689 C C . CYS A 1 92 ? -1.123 6.861 14.029 1.00 75.88 92 CYS A C 1
ATOM 691 O O . CYS A 1 92 ? -2.118 6.154 14.165 1.00 75.88 92 CYS A O 1
ATOM 693 N N . ALA A 1 93 ? -0.807 7.813 14.910 1.00 78.38 93 ALA A N 1
ATOM 694 C CA . ALA A 1 93 ? -1.581 8.052 16.126 1.00 78.38 93 ALA A CA 1
ATOM 695 C C . ALA A 1 93 ? -3.052 8.411 15.837 1.00 78.38 93 ALA A C 1
ATOM 697 O O . ALA A 1 93 ? -3.962 7.860 16.457 1.00 78.38 93 ALA A O 1
ATOM 698 N N . ASN A 1 94 ? -3.312 9.298 14.871 1.00 76.25 94 ASN A N 1
ATOM 699 C CA . ASN A 1 94 ? -4.677 9.697 14.508 1.00 76.25 94 ASN A CA 1
ATOM 700 C C . ASN A 1 94 ? -5.466 8.569 13.829 1.00 76.25 94 ASN A C 1
ATOM 702 O O . ASN A 1 94 ? -6.663 8.407 14.080 1.00 76.25 94 ASN A O 1
ATOM 706 N N . MET A 1 95 ? -4.806 7.783 12.979 1.00 72.12 95 MET A N 1
ATOM 707 C CA . MET A 1 95 ? -5.418 6.661 12.271 1.00 72.12 95 MET A CA 1
ATOM 708 C C . MET A 1 95 ? -5.768 5.518 13.231 1.00 72.12 95 MET A C 1
ATOM 710 O O . MET A 1 95 ? -6.893 5.017 13.197 1.00 72.12 95 MET A O 1
ATOM 714 N N . LEU A 1 96 ? -4.855 5.166 14.142 1.00 74.94 96 LEU A N 1
ATOM 715 C CA . LEU A 1 96 ? -5.102 4.180 15.197 1.00 74.94 96 LEU A CA 1
ATOM 716 C C . LEU A 1 96 ? -6.239 4.620 16.119 1.00 74.94 96 LEU A C 1
ATOM 718 O O . LEU A 1 96 ? -7.146 3.841 16.391 1.00 74.94 96 LEU A O 1
ATOM 722 N N . ASN A 1 97 ? -6.259 5.893 16.522 1.00 76.94 97 ASN A N 1
ATOM 723 C CA . ASN A 1 97 ? -7.331 6.430 17.357 1.00 76.94 97 ASN A CA 1
ATOM 724 C C . ASN A 1 97 ? -8.700 6.374 16.650 1.00 76.94 97 ASN A C 1
ATOM 726 O O . ASN A 1 97 ? -9.699 5.981 17.244 1.00 76.94 97 ASN A O 1
ATOM 730 N N . THR A 1 98 ? -8.750 6.702 15.355 1.00 69.88 98 THR A N 1
ATOM 731 C CA . THR A 1 98 ? -9.993 6.623 14.565 1.00 69.88 98 THR A CA 1
ATOM 732 C C . THR A 1 98 ? -10.482 5.178 14.421 1.00 69.88 98 THR A C 1
ATOM 734 O O . THR A 1 98 ? -11.681 4.919 14.517 1.00 69.88 98 THR A O 1
ATOM 737 N N . THR A 1 99 ? -9.560 4.232 14.227 1.00 69.38 99 THR A N 1
ATOM 738 C CA . THR A 1 99 ? -9.870 2.797 14.115 1.00 69.38 99 THR A CA 1
ATOM 739 C C . THR A 1 99 ? -10.431 2.263 15.431 1.00 69.38 99 THR A C 1
ATOM 741 O O . THR A 1 99 ? -11.521 1.695 15.444 1.00 69.38 99 THR A O 1
ATOM 744 N N . LEU A 1 100 ? -9.775 2.583 16.548 1.00 74.00 100 LEU A N 1
ATOM 745 C CA . LEU A 1 100 ? -10.219 2.207 17.889 1.00 74.00 100 LEU A CA 1
ATOM 746 C C . LEU A 1 100 ? -11.629 2.728 18.204 1.00 74.00 100 LEU A C 1
ATOM 748 O O . LEU A 1 100 ? -12.453 2.017 18.786 1.00 74.00 100 LEU A O 1
ATOM 752 N N . VAL A 1 101 ? -11.931 3.969 17.812 1.00 74.69 101 VAL A N 1
ATOM 753 C CA . VAL A 1 101 ? -13.268 4.555 17.982 1.00 74.69 101 VAL A CA 1
ATOM 754 C C . VAL A 1 101 ? -14.313 3.784 17.172 1.00 74.69 101 VAL A C 1
ATOM 756 O O . VAL A 1 101 ? -15.377 3.472 17.707 1.00 74.69 101 VAL A O 1
ATOM 759 N N . ASN A 1 102 ? -14.019 3.433 15.919 1.00 75.75 102 ASN A N 1
ATOM 760 C CA . ASN A 1 102 ? -14.945 2.676 15.074 1.00 75.75 102 ASN A CA 1
ATOM 761 C C . ASN A 1 102 ? -15.211 1.267 15.622 1.00 75.75 102 ASN A C 1
ATOM 763 O O . ASN A 1 102 ? -16.371 0.858 15.689 1.00 75.75 102 ASN A O 1
ATOM 767 N N . ASP A 1 103 ? -14.176 0.566 16.086 1.00 75.06 103 ASP A N 1
ATOM 768 C CA . ASP A 1 103 ? -14.306 -0.768 16.686 1.00 75.06 103 ASP A CA 1
ATOM 769 C C . ASP A 1 103 ? -15.109 -0.725 17.992 1.00 75.06 103 ASP A C 1
ATOM 771 O O . ASP A 1 103 ? -15.972 -1.575 18.250 1.00 75.06 103 ASP A O 1
ATOM 775 N N . THR A 1 104 ? -14.895 0.321 18.795 1.00 79.06 104 THR A N 1
ATOM 776 C CA . THR A 1 104 ? -15.672 0.569 20.015 1.00 79.06 104 THR A CA 1
ATOM 777 C C . THR A 1 104 ? -17.147 0.802 19.687 1.00 79.06 104 THR A C 1
ATOM 779 O O . THR A 1 104 ? -18.022 0.225 20.335 1.00 79.06 104 THR A O 1
ATOM 782 N N . ILE A 1 105 ? -17.445 1.604 18.658 1.00 81.75 105 ILE A N 1
ATOM 783 C CA . ILE A 1 105 ? -18.819 1.860 18.204 1.00 81.75 105 ILE A CA 1
ATOM 784 C C . ILE A 1 105 ? -19.465 0.575 17.678 1.00 81.75 105 ILE A C 1
ATOM 786 O O . ILE A 1 105 ? -20.600 0.278 18.047 1.00 81.75 105 ILE A O 1
ATOM 790 N N . ALA A 1 106 ? -18.760 -0.212 16.863 1.00 82.62 106 ALA A N 1
ATOM 791 C CA . ALA A 1 106 ? -19.272 -1.474 16.331 1.00 82.62 106 ALA A CA 1
ATOM 792 C C . ALA A 1 106 ? -19.609 -2.467 17.457 1.00 82.62 106 ALA A C 1
ATOM 794 O O . ALA A 1 106 ? -20.687 -3.067 17.465 1.00 82.62 106 ALA A O 1
ATOM 795 N N . THR A 1 107 ? -18.732 -2.572 18.457 1.00 84.25 107 THR A N 1
ATOM 796 C CA . THR A 1 107 ? -18.943 -3.416 19.643 1.00 84.25 107 THR A CA 1
ATOM 797 C C . THR A 1 107 ? -20.133 -2.933 20.478 1.00 84.25 107 THR A C 1
ATOM 799 O O . THR A 1 107 ? -20.972 -3.732 20.910 1.00 84.25 107 THR A O 1
ATOM 802 N N . ALA A 1 108 ? -20.253 -1.619 20.682 1.00 83.75 108 ALA A N 1
ATOM 803 C CA . ALA A 1 108 ? -21.392 -1.023 21.375 1.00 83.75 108 ALA A CA 1
ATOM 804 C C . ALA A 1 108 ? -22.711 -1.285 20.625 1.00 83.75 108 ALA A C 1
ATOM 806 O O . ALA A 1 108 ? -23.726 -1.607 21.237 1.00 83.75 108 ALA A O 1
ATOM 807 N N . ASN A 1 109 ? -22.704 -1.223 19.294 1.00 83.62 109 ASN A N 1
ATOM 808 C CA . ASN A 1 109 ? -23.906 -1.459 18.502 1.00 83.62 109 ASN A CA 1
ATOM 809 C C . ASN A 1 109 ? -24.349 -2.933 18.563 1.00 83.62 109 ASN A C 1
ATOM 811 O O . ASN A 1 109 ? -25.520 -3.218 18.808 1.00 83.62 109 ASN A O 1
ATOM 815 N N . ALA A 1 110 ? -23.404 -3.873 18.460 1.00 84.81 110 ALA A N 1
ATOM 816 C CA . ALA A 1 110 ? -23.683 -5.306 18.588 1.00 84.81 110 ALA A CA 1
ATOM 817 C C . ALA A 1 110 ? -24.229 -5.683 19.980 1.00 84.81 110 ALA A C 1
ATOM 819 O O . ALA A 1 110 ? -25.126 -6.521 20.105 1.00 84.81 110 ALA A O 1
ATOM 820 N N . THR A 1 111 ? -23.727 -5.045 21.043 1.00 85.56 111 THR A N 1
ATOM 821 C CA . THR A 1 111 ? -24.236 -5.264 22.409 1.00 85.56 111 THR A CA 1
ATOM 822 C C . THR A 1 111 ? -25.649 -4.707 22.604 1.00 85.56 111 THR A C 1
ATOM 824 O O . THR A 1 111 ? -26.476 -5.366 23.240 1.00 85.56 111 THR A O 1
ATOM 827 N N . VAL A 1 112 ? -25.975 -3.554 22.008 1.00 84.44 112 VAL A N 1
ATOM 828 C CA . VAL A 1 112 ? -27.342 -2.997 22.006 1.00 84.44 112 VAL A CA 1
ATOM 829 C C . VAL A 1 112 ? -28.321 -3.897 21.244 1.00 84.44 112 VAL A C 1
ATOM 831 O O . VAL A 1 112 ? -29.428 -4.153 21.729 1.00 84.44 112 VAL A O 1
ATOM 834 N N . GLU A 1 113 ? -27.926 -4.427 20.086 1.00 83.81 113 GLU A N 1
ATOM 835 C CA . GLU A 1 113 ? -28.746 -5.369 19.312 1.00 83.81 113 GLU A CA 1
ATOM 836 C C . GLU A 1 113 ? -29.020 -6.662 20.095 1.00 83.81 113 GLU A C 1
ATOM 838 O O . GLU A 1 113 ? -30.166 -7.116 20.179 1.00 83.81 113 GLU A O 1
ATOM 843 N N . ALA A 1 114 ? -27.997 -7.228 20.742 1.00 79.31 114 ALA A N 1
ATOM 844 C CA . ALA A 1 114 ? -28.143 -8.417 21.580 1.00 79.31 114 ALA A CA 1
ATOM 845 C C . ALA A 1 114 ? -29.078 -8.179 22.781 1.00 79.31 114 ALA A C 1
ATOM 847 O O . ALA A 1 114 ? -29.934 -9.019 23.085 1.00 79.31 114 ALA A O 1
ATOM 848 N N . ALA A 1 115 ? -28.964 -7.023 23.442 1.00 76.12 115 ALA A N 1
ATOM 849 C CA . ALA A 1 115 ? -29.828 -6.655 24.562 1.00 76.12 115 ALA A CA 1
ATOM 850 C C . ALA A 1 115 ? -31.292 -6.470 24.126 1.00 76.12 115 ALA A C 1
ATOM 852 O O . ALA A 1 115 ? -32.206 -6.929 24.813 1.00 76.12 115 ALA A O 1
ATOM 853 N N . THR A 1 116 ? -31.515 -5.866 22.957 1.00 76.50 116 THR A N 1
ATOM 854 C CA . THR A 1 116 ? -32.855 -5.626 22.399 1.00 76.50 116 THR A CA 1
ATOM 855 C C . THR A 1 116 ? -33.531 -6.931 21.967 1.00 76.50 116 THR A C 1
ATOM 857 O O . THR A 1 116 ? -34.701 -7.162 22.259 1.00 76.50 116 THR A O 1
ATOM 860 N N . ASN A 1 117 ? -32.796 -7.850 21.339 1.00 70.12 117 ASN A N 1
ATOM 861 C CA . ASN A 1 117 ? -33.334 -9.165 20.976 1.00 70.12 117 ASN A CA 1
ATOM 862 C C . ASN A 1 117 ? -33.653 -10.030 22.207 1.00 70.12 117 ASN A C 1
ATOM 864 O O . ASN A 1 117 ? -34.613 -10.806 22.200 1.00 70.12 117 ASN A O 1
ATOM 868 N N . THR A 1 118 ? -32.879 -9.876 23.284 1.00 71.31 118 THR A N 1
ATOM 869 C CA . THR A 1 118 ? -33.137 -10.563 24.555 1.00 71.31 118 THR A CA 1
ATOM 870 C C . THR A 1 118 ? -34.403 -10.028 25.227 1.00 71.31 118 THR A C 1
ATOM 872 O O . THR A 1 118 ? -35.234 -10.832 25.652 1.00 71.31 118 THR A O 1
ATOM 875 N N . SER A 1 119 ? -34.599 -8.702 25.264 1.00 68.00 119 SER A N 1
ATOM 876 C CA . SER A 1 119 ? -35.788 -8.093 25.878 1.00 68.00 119 SER A CA 1
ATOM 877 C C . SER A 1 119 ? -37.084 -8.487 25.159 1.00 68.00 119 SER A C 1
ATOM 879 O O . SER A 1 119 ? -38.057 -8.873 25.813 1.00 68.00 119 SER A O 1
ATOM 881 N N . ILE A 1 120 ? -37.073 -8.512 23.820 1.00 64.69 120 ILE A N 1
ATOM 882 C CA . ILE A 1 120 ? -38.214 -8.945 22.999 1.00 64.69 120 ILE A CA 1
ATOM 883 C C . ILE A 1 120 ? -38.595 -10.402 23.310 1.00 64.69 120 ILE A C 1
ATOM 885 O O . ILE A 1 120 ? -39.772 -10.710 23.502 1.00 64.69 120 ILE A O 1
ATOM 889 N N . ASN A 1 121 ? -37.621 -11.311 23.413 1.00 61.06 121 ASN A N 1
ATOM 890 C CA . ASN A 1 121 ? -37.900 -12.722 23.708 1.00 61.06 121 ASN A CA 1
ATOM 891 C C . ASN A 1 121 ? -38.441 -12.952 25.128 1.00 61.06 121 ASN A C 1
ATOM 893 O O . ASN A 1 121 ? -39.287 -13.834 25.332 1.00 61.06 121 ASN A O 1
ATOM 897 N N . THR A 1 122 ? -37.994 -12.161 26.108 1.00 61.25 122 THR A N 1
ATOM 898 C CA . THR A 1 122 ? -38.543 -12.210 27.471 1.00 61.25 122 THR A CA 1
ATOM 899 C C . THR A 1 122 ? -39.974 -11.678 27.547 1.00 61.25 122 THR A C 1
ATOM 901 O O . THR A 1 122 ? -40.806 -12.298 28.212 1.00 61.25 122 THR A O 1
ATOM 904 N N . ASP A 1 123 ? -40.304 -10.608 26.818 1.00 58.31 123 ASP A N 1
ATOM 905 C CA . ASP A 1 123 ? -41.664 -10.052 26.793 1.00 58.31 123 ASP A CA 1
ATOM 906 C C . ASP A 1 123 ? -42.663 -11.015 26.134 1.00 58.31 123 ASP A C 1
ATOM 908 O O . ASP A 1 123 ? -43.749 -11.274 26.663 1.00 58.31 123 ASP A O 1
ATOM 912 N N . VAL A 1 124 ? -42.283 -11.639 25.014 1.00 59.75 124 VAL A N 1
ATOM 913 C CA . VAL A 1 124 ? -43.134 -12.624 24.324 1.00 59.75 124 VAL A CA 1
ATOM 914 C C . VAL A 1 124 ? -43.378 -13.866 25.194 1.00 59.75 124 VAL A C 1
ATOM 916 O O . VAL A 1 124 ? -44.496 -14.391 25.219 1.00 59.75 124 VAL A O 1
ATOM 919 N N . SER A 1 125 ? -42.371 -14.318 25.950 1.00 59.59 125 SER A N 1
ATOM 920 C CA . SER A 1 125 ? -42.516 -15.458 26.869 1.00 59.59 125 SER A CA 1
ATOM 921 C C . SER A 1 125 ? -43.428 -15.143 28.058 1.00 59.59 125 SER A C 1
ATOM 923 O O . SER A 1 125 ? -44.312 -15.945 28.367 1.00 59.59 125 SER A O 1
ATOM 925 N N . SER A 1 126 ? -43.290 -13.966 28.678 1.00 59.44 126 SER A N 1
ATOM 926 C CA . SER A 1 126 ? -44.171 -13.531 29.775 1.00 59.44 126 SER A CA 1
ATOM 927 C C . SER A 1 126 ? -45.623 -13.359 29.323 1.00 59.44 126 SER A C 1
ATOM 929 O O . SER A 1 126 ? -46.549 -13.803 30.003 1.00 59.44 126 SER A O 1
ATOM 931 N N . THR A 1 127 ? -45.841 -12.791 28.134 1.00 57.88 127 THR A N 1
ATOM 932 C CA . THR A 1 127 ? -47.194 -12.571 27.596 1.00 57.88 127 THR A CA 1
ATOM 933 C C . THR A 1 127 ? -47.904 -13.887 27.255 1.00 57.88 127 THR A C 1
ATOM 935 O O . THR A 1 127 ? -49.126 -13.985 27.366 1.00 57.88 127 THR A O 1
ATOM 938 N N . ARG A 1 128 ? -47.1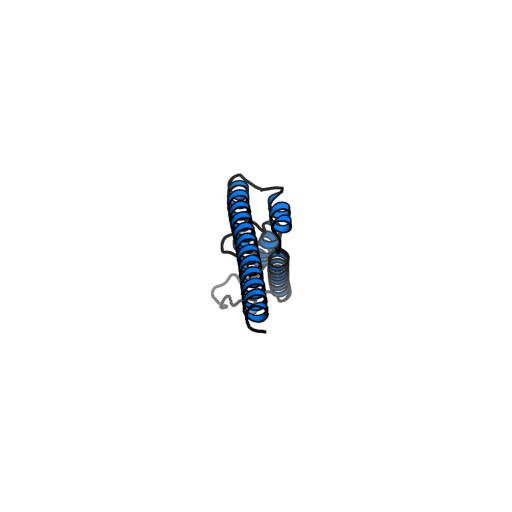53 -14.928 26.863 1.00 54.66 128 ARG A N 1
ATOM 939 C CA . ARG A 1 128 ? -47.705 -16.263 26.585 1.00 54.66 128 ARG A CA 1
ATOM 940 C C . ARG A 1 128 ? -48.116 -17.006 27.864 1.00 54.66 128 ARG A C 1
ATOM 942 O O . ARG A 1 128 ? -49.116 -17.715 27.826 1.00 54.66 128 ARG A O 1
ATOM 949 N N . MET A 1 129 ? -47.399 -16.841 28.980 1.00 57.69 129 MET A N 1
ATOM 950 C CA . MET A 1 129 ? -47.739 -17.507 30.250 1.00 57.69 129 MET A CA 1
ATOM 951 C C . MET A 1 129 ? -48.965 -16.912 30.956 1.00 57.69 129 MET A C 1
ATOM 953 O O . MET A 1 129 ? -49.652 -17.626 31.672 1.00 57.69 129 MET A O 1
ATOM 957 N N . LEU A 1 130 ? -49.278 -15.634 30.731 1.00 56.81 130 LEU A N 1
ATOM 958 C CA . LEU A 1 130 ? -50.450 -14.966 31.320 1.00 56.81 130 LEU A CA 1
ATOM 959 C C . LEU A 1 130 ? -51.776 -15.278 30.601 1.00 56.81 130 LEU A C 1
ATOM 961 O O . LEU A 1 130 ? -52.827 -14.783 31.005 1.00 56.81 130 LEU A O 1
ATOM 965 N N . ARG A 1 131 ? -51.733 -16.046 29.505 1.00 54.53 131 ARG A N 1
ATOM 966 C CA . ARG A 1 131 ? -52.870 -16.263 28.598 1.00 54.53 131 ARG A CA 1
ATOM 967 C C . ARG A 1 131 ? -53.284 -17.734 28.440 1.00 54.53 131 ARG A C 1
ATOM 969 O O . ARG A 1 131 ? -54.108 -18.017 27.571 1.00 54.53 131 ARG A O 1
ATOM 976 N N . GLY A 1 132 ? -52.713 -18.635 29.242 1.00 45.53 132 GLY A N 1
ATOM 977 C CA . GLY A 1 132 ? -53.134 -20.035 29.396 1.00 45.53 132 GLY A CA 1
ATOM 978 C C . GLY A 1 132 ? -53.737 -20.262 30.772 1.00 45.53 132 GLY A C 1
ATOM 979 O O . GLY A 1 132 ? -54.634 -21.125 30.860 1.00 45.53 132 GLY A O 1
#

Sequence (132 aa):
MTQLSGLDHLAVTGVTLLYQVLGIYEAHMELLYSLPVGSSASRRLVTANSTVTAKLNSAISSLNTASANIQTQEDLETLCENPINTYAENYCANMLNTTLVNDTIATANATVEAATNTSINTDVSSTRMLRG

Radius of gyration: 25.2 Å; chains: 1; bounding box: 67×36×65 Å

Organism: NCBI:txid129364

pLDDT: mean 72.86, std 8.81, range [45.53, 85.56]